Protein AF-A0A920JCA3-F1 (afdb_monomer)

pLDDT: mean 81.15, std 16.34, range [30.22, 95.12]

Secondary structure (DSSP, 8-state):
------STT---S--------TT--EE-SS-EES-TTGGG-HHHHHHHHHH-TT--TTTTT-----

Mean predicted aligned error: 7.57 Å

Sequence (66 aa):
MGRKKTVKYGPRIIDIDIVFFNNQIVNSKDLVIPHYDWSNRVFVVKPLCELFKEFNMQDYKLDFKK

Solvent-accessible surface area (backbone atoms only — not comparable to full-atom values): 4696 Å² total; per-residue (Å²): 140,80,90,74,90,73,62,90,92,47,94,67,99,75,85,89,80,69,51,73,55,91,92,54,76,43,88,54,99,89,48,49,29,54,31,92,63,46,89,82,33,62,88,52,45,53,59,48,52,71,72,33,97,75,68,58,74,66,83,70,67,65,80,76,85,121

Radius of gyration: 14.16 Å; Cα contacts (8 Å, |Δi|>4): 37; chains: 1; bounding box: 28×29×38 Å

Nearest PDB structures (foldseek):
  7kdr-assembly1_A  TM=7.936E-01  e=2.320E-04  Escherichia coli K-12
  3ilo-assembly1_A  TM=8.031E-01  e=3.918E-04  Escherichia coli K-12
  1tmm-assembly1_A  TM=8.185E-01  e=5.287E-04  Escherichia coli
  1im6-assembly1_A  TM=8.191E-01  e=9.625E-04  Escherichia coli
  3mco-assembly2_B  TM=7.591E-01  e=1.058E-02  Francisella tularensis subsp. holarctica LVS

Structure (mmCIF, N/CA/C/O backbone):
data_AF-A0A920JCA3-F1
#
_entry.id   AF-A0A920JCA3-F1
#
loop_
_atom_site.group_PDB
_atom_site.id
_atom_site.type_symbol
_atom_site.label_atom_id
_atom_site.label_alt_id
_atom_site.label_comp_id
_atom_site.label_asym_id
_atom_site.label_entity_id
_atom_site.label_seq_id
_atom_site.pdbx_PDB_ins_code
_atom_site.Cartn_x
_atom_site.Cartn_y
_atom_site.Cartn_z
_atom_site.occupancy
_atom_site.B_iso_or_equiv
_atom_site.auth_seq_id
_atom_site.auth_comp_id
_atom_site.auth_asym_id
_atom_site.auth_atom_id
_atom_site.pdbx_PDB_model_num
ATOM 1 N N . MET A 1 1 ? 3.373 16.999 -15.305 1.00 63.72 1 MET A N 1
ATOM 2 C CA . MET A 1 1 ? 3.486 15.524 -15.209 1.00 63.72 1 MET A CA 1
ATOM 3 C C . MET A 1 1 ? 2.094 14.933 -15.382 1.00 63.72 1 MET A C 1
ATOM 5 O O . MET A 1 1 ? 1.181 15.446 -14.755 1.00 63.72 1 MET A O 1
ATOM 9 N N . GLY A 1 2 ? 1.890 13.941 -16.255 1.00 75.88 2 GLY A N 1
ATOM 10 C CA . GLY A 1 2 ? 0.552 13.401 -16.533 1.00 75.88 2 GLY A CA 1
ATOM 11 C C . GLY A 1 2 ? 0.588 11.909 -16.849 1.00 75.88 2 GLY A C 1
ATOM 12 O O . GLY A 1 2 ? 1.425 11.462 -17.635 1.00 75.88 2 GLY A O 1
ATOM 13 N N . ARG A 1 3 ? -0.309 11.133 -16.228 1.00 77.94 3 ARG A N 1
ATOM 14 C CA . ARG A 1 3 ? -0.435 9.694 -16.483 1.00 77.94 3 ARG A CA 1
ATOM 15 C C . ARG A 1 3 ? -1.018 9.479 -17.880 1.00 77.94 3 ARG A C 1
ATOM 17 O O . ARG A 1 3 ? -2.194 9.742 -18.111 1.00 77.94 3 ARG A O 1
ATOM 24 N N . LYS A 1 4 ? -0.211 8.963 -18.806 1.00 82.50 4 LYS A N 1
ATOM 25 C CA . LYS A 1 4 ? -0.709 8.428 -20.080 1.00 82.50 4 LYS A CA 1
ATOM 26 C C . LYS A 1 4 ? -1.209 7.004 -19.840 1.00 82.50 4 LYS A C 1
ATOM 28 O O . LYS A 1 4 ? -0.513 6.214 -19.204 1.00 82.50 4 LYS A O 1
ATOM 33 N N . LYS A 1 5 ? -2.419 6.677 -20.306 1.00 78.44 5 LYS A N 1
ATOM 34 C CA . LYS A 1 5 ? -2.921 5.298 -20.247 1.00 78.4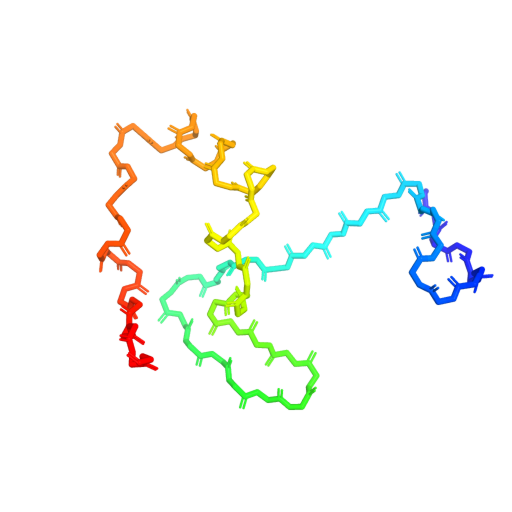4 5 LYS A CA 1
ATOM 35 C C . LYS A 1 5 ? -2.078 4.431 -21.183 1.00 78.44 5 LYS A C 1
ATOM 37 O O . LYS A 1 5 ? -2.027 4.685 -22.380 1.00 78.44 5 LYS A O 1
ATOM 42 N N . THR A 1 6 ? -1.413 3.437 -20.613 1.00 84.88 6 THR A N 1
ATOM 43 C CA . THR A 1 6 ? -0.672 2.388 -21.322 1.00 84.88 6 THR A CA 1
ATOM 44 C C . THR A 1 6 ? -1.309 1.035 -20.977 1.00 84.88 6 THR A C 1
ATOM 46 O O . THR A 1 6 ? -2.509 0.969 -20.698 1.00 84.88 6 THR A O 1
ATOM 49 N N . VAL A 1 7 ? -0.537 -0.051 -20.988 1.00 88.62 7 VAL A N 1
ATOM 50 C CA . VAL A 1 7 ? -0.996 -1.382 -20.573 1.00 88.62 7 VAL A CA 1
ATOM 51 C C . VAL A 1 7 ? -1.283 -1.447 -19.066 1.00 88.62 7 VAL A C 1
ATOM 53 O O . VAL A 1 7 ? -0.677 -0.732 -18.262 1.00 88.62 7 VAL A O 1
ATOM 56 N N . LYS A 1 8 ? -2.213 -2.321 -18.659 1.00 84.81 8 LYS A N 1
ATOM 57 C CA . LYS A 1 8 ? -2.506 -2.583 -17.239 1.00 84.81 8 LYS A CA 1
ATOM 58 C C . LYS A 1 8 ? -1.221 -3.055 -16.539 1.00 84.81 8 LYS A C 1
ATOM 60 O O . LYS A 1 8 ? -0.543 -3.934 -17.052 1.00 84.81 8 LYS A O 1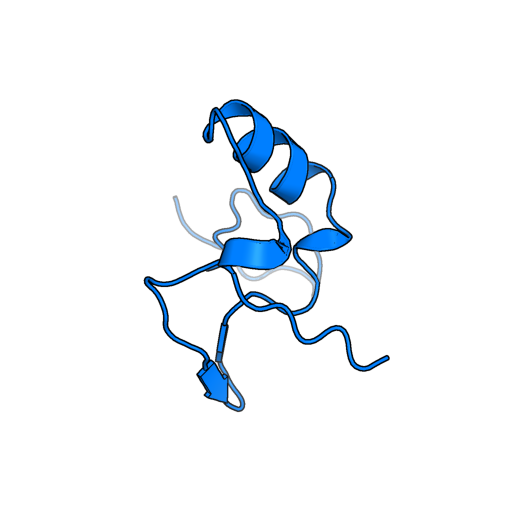
ATOM 65 N N . TYR A 1 9 ? -0.887 -2.444 -15.398 1.00 83.56 9 TYR A N 1
ATOM 66 C CA . TYR A 1 9 ? 0.381 -2.638 -14.662 1.00 83.56 9 TYR A CA 1
ATOM 67 C C . TYR A 1 9 ? 1.662 -2.284 -15.431 1.00 83.56 9 TYR A C 1
ATOM 69 O O . TYR A 1 9 ? 2.759 -2.620 -14.991 1.00 83.56 9 TYR A O 1
ATOM 77 N N . GLY A 1 10 ? 1.539 -1.566 -16.547 1.00 87.81 10 GLY A N 1
ATOM 78 C CA . GLY A 1 10 ? 2.684 -1.065 -17.284 1.00 87.81 10 GLY A CA 1
ATOM 79 C C . GLY A 1 10 ? 3.513 -0.051 -16.489 1.00 87.81 10 GLY A C 1
ATOM 80 O O . GLY A 1 10 ? 3.060 0.493 -15.468 1.00 87.81 10 GLY A O 1
ATOM 81 N N . PRO A 1 11 ? 4.727 0.240 -16.978 1.00 88.94 11 PRO A N 1
ATOM 82 C CA . PRO A 1 11 ? 5.567 1.282 -16.413 1.00 88.94 11 PRO A CA 1
ATOM 83 C C . PRO A 1 11 ? 4.836 2.628 -16.440 1.00 88.94 11 PRO A C 1
ATOM 85 O O . PRO A 1 11 ? 4.106 2.957 -17.380 1.00 88.94 11 PRO A O 1
ATOM 88 N N . ARG A 1 12 ? 5.041 3.411 -15.382 1.00 89.12 12 ARG A N 1
ATOM 89 C CA . ARG A 1 12 ? 4.455 4.738 -15.194 1.00 89.12 12 ARG A CA 1
ATOM 90 C C . ARG A 1 12 ? 5.527 5.697 -14.705 1.00 89.12 12 ARG A C 1
ATOM 92 O O . ARG A 1 12 ? 6.393 5.303 -13.936 1.00 89.12 12 ARG A O 1
ATOM 99 N N . ILE A 1 13 ? 5.457 6.944 -15.173 1.00 90.00 13 ILE A N 1
ATOM 100 C CA . ILE A 1 13 ? 6.416 7.998 -14.803 1.00 90.00 13 ILE A CA 1
ATOM 101 C C . ILE A 1 13 ? 6.319 8.308 -13.303 1.00 90.00 13 ILE A C 1
ATOM 103 O O . ILE A 1 13 ? 7.328 8.569 -12.663 1.00 90.00 13 ILE A O 1
ATOM 107 N N . ILE A 1 14 ? 5.104 8.276 -12.751 1.00 89.75 14 ILE A N 1
ATOM 108 C CA . ILE A 1 14 ? 4.838 8.489 -11.329 1.00 89.75 14 ILE A CA 1
ATOM 109 C C . ILE A 1 14 ? 3.593 7.706 -10.906 1.00 89.75 14 ILE A C 1
ATOM 111 O O . ILE A 1 14 ? 2.670 7.517 -11.710 1.00 89.75 14 ILE A O 1
ATOM 115 N N . ASP A 1 15 ? 3.586 7.265 -9.652 1.00 89.50 15 ASP A N 1
ATOM 116 C CA . ASP A 1 15 ? 2.446 6.665 -8.965 1.00 89.50 15 ASP A CA 1
ATOM 117 C C . ASP A 1 15 ? 2.287 7.303 -7.594 1.00 89.50 15 ASP A C 1
ATOM 119 O O . ASP A 1 15 ? 3.283 7.554 -6.919 1.00 89.50 15 ASP A O 1
ATOM 123 N N . ILE A 1 16 ? 1.049 7.588 -7.207 1.00 91.56 16 ILE A N 1
ATOM 124 C CA . ILE A 1 16 ? 0.735 8.216 -5.926 1.00 91.56 16 ILE A CA 1
ATOM 125 C C . ILE A 1 16 ? -0.365 7.380 -5.286 1.00 91.56 16 ILE A C 1
ATOM 127 O O . ILE A 1 16 ? -1.483 7.347 -5.797 1.00 91.56 16 ILE A O 1
ATOM 131 N N . ASP A 1 17 ? -0.029 6.735 -4.172 1.00 92.69 17 ASP A N 1
ATOM 132 C CA . ASP A 1 17 ? -0.940 5.916 -3.377 1.00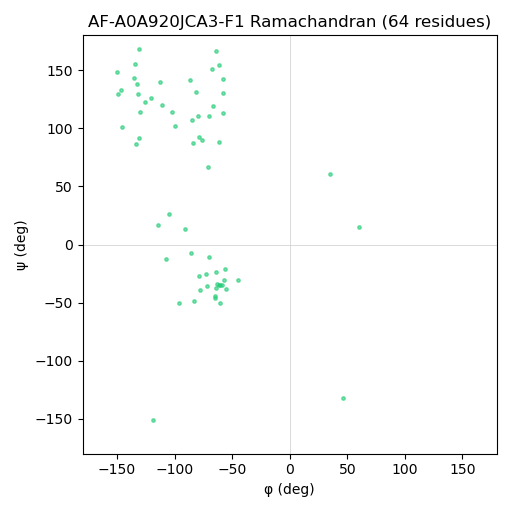 92.69 17 ASP A CA 1
ATOM 133 C C . ASP A 1 17 ? -1.192 6.584 -2.019 1.00 92.69 17 ASP A C 1
ATOM 135 O O . ASP A 1 17 ? -0.270 7.096 -1.379 1.00 92.69 17 ASP A O 1
ATOM 139 N N . ILE A 1 18 ? -2.440 6.545 -1.548 1.00 94.25 18 ILE A N 1
ATOM 140 C CA . ILE A 1 18 ? -2.777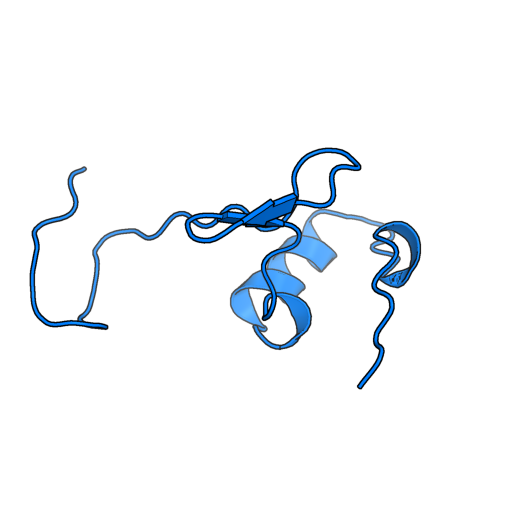 6.935 -0.175 1.00 94.25 18 ILE A CA 1
ATOM 141 C C . ILE A 1 18 ? -2.547 5.715 0.717 1.00 94.25 18 ILE A C 1
ATOM 143 O O . ILE A 1 18 ? -3.318 4.760 0.671 1.00 94.25 18 ILE A O 1
ATOM 147 N N . VAL A 1 19 ? -1.484 5.742 1.524 1.00 92.56 19 VAL A N 1
ATOM 148 C CA . VAL A 1 19 ? -1.165 4.644 2.453 1.00 92.56 19 VAL A CA 1
ATOM 149 C C . VAL A 1 19 ? -1.954 4.774 3.756 1.00 92.56 19 VAL A C 1
ATOM 151 O O . VAL A 1 19 ? -2.598 3.815 4.173 1.00 92.56 19 VAL A O 1
ATOM 154 N N . PHE A 1 20 ? -1.950 5.967 4.356 1.00 91.88 20 PHE A N 1
ATOM 155 C CA . PHE A 1 20 ? -2.679 6.313 5.578 1.00 91.88 20 PHE A CA 1
ATOM 156 C C . PHE A 1 20 ? -3.381 7.660 5.405 1.00 91.88 20 PHE A C 1
ATOM 158 O O . PHE A 1 20 ? -2.932 8.501 4.623 1.00 91.88 20 PHE A O 1
ATOM 165 N N . PHE A 1 21 ? -4.456 7.884 6.161 1.00 92.31 21 PHE A N 1
ATOM 166 C CA . PHE A 1 21 ? -5.149 9.169 6.196 1.00 92.31 21 PHE A CA 1
ATOM 167 C C . PHE A 1 21 ? -5.701 9.441 7.595 1.00 92.31 21 PHE A C 1
ATOM 169 O O . PHE A 1 21 ? -6.736 8.896 7.988 1.00 92.31 21 PHE A O 1
ATOM 176 N N . ASN A 1 22 ? -4.992 10.282 8.354 1.00 88.25 22 ASN A N 1
ATOM 177 C CA . ASN A 1 22 ? -5.254 10.520 9.776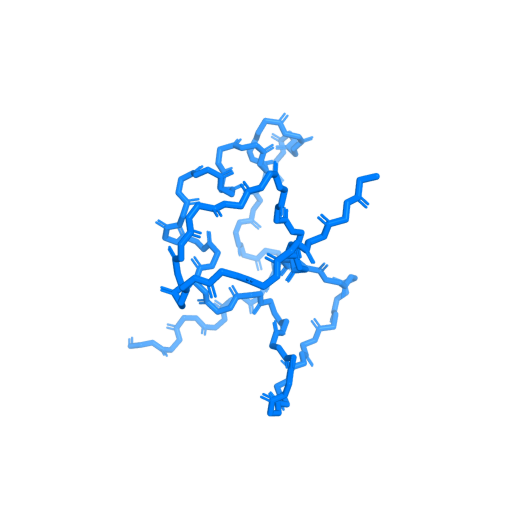 1.00 88.25 22 ASN A CA 1
ATOM 178 C C . ASN A 1 22 ? -5.449 9.179 10.520 1.00 88.25 22 ASN A C 1
ATOM 180 O O . ASN A 1 22 ? -4.686 8.239 10.313 1.00 88.25 22 ASN A O 1
ATOM 184 N N . ASN A 1 23 ? -6.499 9.070 11.334 1.00 84.94 23 ASN A N 1
ATOM 185 C CA . ASN A 1 23 ? -6.899 7.845 12.031 1.00 84.94 23 ASN A CA 1
ATOM 186 C C . ASN A 1 23 ? -8.129 7.193 11.375 1.00 84.94 23 ASN A C 1
ATOM 188 O O . ASN A 1 23 ? -8.923 6.544 12.056 1.00 84.94 23 ASN A O 1
ATOM 192 N N . GLN A 1 24 ? -8.344 7.419 10.074 1.00 87.94 24 GLN A N 1
ATOM 193 C CA . GLN A 1 24 ? -9.504 6.880 9.371 1.00 87.94 24 GLN A CA 1
ATOM 194 C C . GLN A 1 24 ? -9.242 5.469 8.850 1.00 87.94 24 GLN A C 1
ATOM 196 O O . GLN A 1 24 ? -8.173 5.167 8.321 1.00 87.94 24 GLN A O 1
ATOM 201 N N . ILE A 1 25 ? -10.278 4.635 8.942 1.00 92.00 25 ILE A N 1
ATOM 202 C CA . ILE A 1 25 ? -10.360 3.348 8.259 1.00 92.00 25 ILE A CA 1
ATOM 203 C C . ILE A 1 25 ? -11.448 3.485 7.197 1.00 92.00 25 ILE A C 1
ATOM 205 O O . ILE A 1 25 ? -12.599 3.783 7.516 1.00 92.00 25 ILE A O 1
ATOM 209 N N . VAL A 1 26 ? -11.080 3.287 5.935 1.00 94.31 26 VAL A N 1
ATOM 210 C CA . VAL A 1 26 ? -11.991 3.372 4.789 1.00 94.31 26 VAL A CA 1
ATOM 211 C C . VAL A 1 26 ? -11.988 2.027 4.083 1.00 94.31 26 VAL A C 1
ATOM 213 O O . VAL A 1 26 ? -10.933 1.531 3.704 1.00 94.31 26 VAL A O 1
ATOM 216 N N . ASN A 1 27 ? -13.167 1.443 3.885 1.00 94.75 27 ASN A N 1
ATOM 217 C CA . ASN A 1 27 ? -13.344 0.232 3.091 1.00 94.75 27 ASN A CA 1
ATOM 218 C C . ASN A 1 27 ? -14.486 0.453 2.097 1.00 94.75 27 ASN A C 1
ATOM 220 O O . ASN A 1 27 ? -15.659 0.272 2.419 1.00 94.75 27 ASN A O 1
ATOM 224 N N . SER A 1 28 ? -14.134 0.916 0.904 1.00 95.12 28 SER A N 1
ATOM 225 C CA . SER A 1 28 ? -15.073 1.180 -0.182 1.00 95.12 28 SER A CA 1
ATOM 226 C C . SER A 1 28 ? -14.575 0.544 -1.477 1.00 95.12 28 SER A C 1
ATOM 228 O O . SER A 1 28 ? -13.42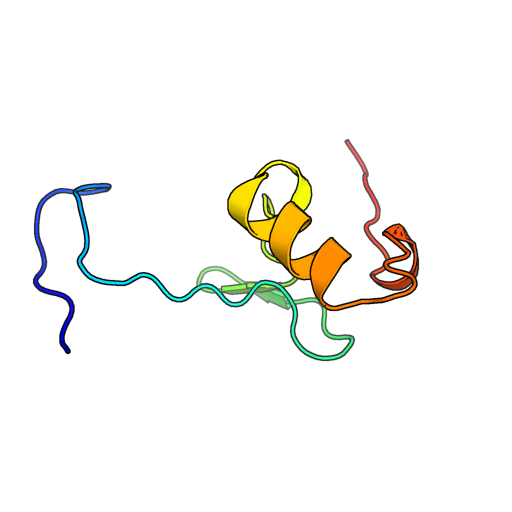4 0.121 -1.573 1.00 95.12 28 SER A O 1
ATOM 230 N N . LYS A 1 29 ? -15.436 0.498 -2.497 1.00 93.75 29 LYS A N 1
ATOM 231 C CA . LYS A 1 29 ? -15.097 -0.089 -3.800 1.00 93.75 29 LYS A CA 1
ATOM 232 C C . LYS A 1 29 ? -13.895 0.589 -4.471 1.00 93.75 29 LYS A C 1
ATOM 234 O O . LYS A 1 29 ? -13.121 -0.091 -5.139 1.00 93.75 29 LYS A O 1
ATOM 239 N N . ASP A 1 30 ? -13.750 1.899 -4.283 1.00 94.44 30 ASP A N 1
ATOM 240 C CA . ASP A 1 30 ? -12.761 2.711 -4.999 1.00 94.44 30 ASP A CA 1
ATOM 241 C C . ASP A 1 30 ? -11.581 3.150 -4.115 1.00 94.44 30 ASP A C 1
ATOM 243 O O . ASP A 1 30 ? -10.570 3.625 -4.631 1.00 94.44 30 ASP A O 1
ATOM 247 N N . LEU A 1 31 ? -11.684 2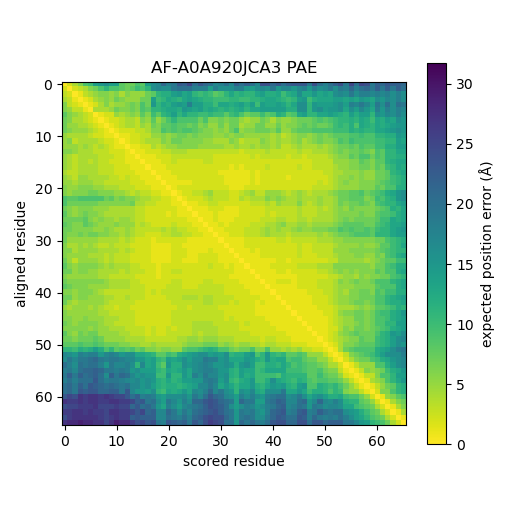.989 -2.790 1.00 95.06 31 LEU A N 1
ATOM 248 C CA . LEU A 1 31 ? -10.670 3.429 -1.832 1.00 95.06 31 LEU A CA 1
ATOM 249 C C . LEU A 1 31 ? -10.637 2.528 -0.595 1.00 95.06 31 LEU A C 1
ATOM 251 O O . LEU A 1 31 ? -11.667 2.315 0.054 1.00 95.06 31 LEU A O 1
ATOM 255 N N . VAL A 1 32 ? -9.431 2.074 -0.247 1.00 95.00 32 VAL A N 1
ATOM 256 C CA . VAL A 1 32 ? -9.143 1.311 0.970 1.00 95.00 32 VAL A CA 1
ATOM 257 C C . VAL A 1 32 ? -8.017 2.001 1.736 1.00 95.00 32 VAL A C 1
ATOM 259 O O . VAL A 1 32 ? -6.936 2.204 1.185 1.00 95.00 32 VAL A O 1
ATOM 262 N N . ILE A 1 33 ? -8.279 2.365 2.991 1.00 94.25 33 ILE A N 1
ATOM 263 C CA . ILE A 1 33 ? -7.318 2.993 3.905 1.00 94.25 33 ILE A CA 1
ATOM 264 C C . ILE A 1 33 ? -7.370 2.248 5.249 1.00 94.25 33 ILE A C 1
ATOM 266 O O . ILE A 1 33 ? -8.466 2.108 5.796 1.00 94.25 33 ILE A O 1
ATOM 270 N N . PRO A 1 34 ? -6.228 1.813 5.814 1.00 92.50 34 PRO A N 1
ATOM 271 C CA . PRO A 1 34 ? -4.886 1.850 5.225 1.00 92.50 34 PRO A CA 1
ATOM 272 C C . PRO A 1 34 ? -4.779 1.030 3.931 1.00 92.50 34 PRO A C 1
ATOM 274 O O . PRO A 1 34 ? -5.541 0.084 3.737 1.00 92.50 34 PRO A O 1
ATOM 277 N N . HIS A 1 35 ? -3.844 1.370 3.039 1.00 92.75 35 HIS A N 1
ATOM 278 C CA . HIS A 1 35 ? -3.670 0.626 1.784 1.00 92.75 35 HIS A CA 1
ATOM 279 C C . HIS A 1 35 ? -3.383 -0.858 2.073 1.00 92.75 35 HIS A C 1
ATOM 281 O O . HIS A 1 35 ? -2.313 -1.192 2.563 1.00 92.75 35 HIS A O 1
ATOM 287 N N . TYR A 1 36 ? -4.291 -1.764 1.713 1.00 91.38 36 TYR A N 1
ATOM 288 C CA . TYR A 1 36 ? -4.313 -3.176 2.142 1.00 91.38 36 TYR A CA 1
ATOM 289 C C . TYR A 1 36 ? -2.977 -3.956 2.110 1.00 91.38 36 TYR A C 1
ATOM 291 O O . TYR A 1 36 ? -2.788 -4.870 2.904 1.00 91.38 36 TYR A O 1
ATOM 299 N N . ASP A 1 37 ? -2.060 -3.621 1.200 1.00 91.94 37 ASP A N 1
ATOM 300 C CA . ASP A 1 37 ? -0.780 -4.319 0.996 1.00 91.94 37 ASP A CA 1
ATOM 301 C C . ASP A 1 37 ? 0.459 -3.465 1.337 1.00 91.94 37 ASP A C 1
ATOM 303 O O . ASP A 1 37 ? 1.573 -3.758 0.911 1.00 91.94 37 ASP A O 1
ATOM 307 N N . TRP A 1 38 ? 0.298 -2.360 2.072 1.00 91.88 38 TRP A N 1
ATOM 308 C CA . TRP A 1 38 ? 1.410 -1.444 2.350 1.00 91.88 38 TRP A CA 1
ATOM 309 C C . TRP A 1 38 ? 2.553 -2.101 3.141 1.00 91.88 38 TRP A C 1
ATOM 311 O O . TRP A 1 38 ? 3.718 -1.805 2.884 1.00 91.88 38 TRP A O 1
ATOM 321 N N . SER A 1 39 ? 2.236 -3.017 4.060 1.00 89.06 39 SER A N 1
ATOM 322 C CA . SER A 1 39 ? 3.210 -3.659 4.954 1.00 89.06 39 SER A CA 1
ATOM 323 C C . SER A 1 39 ? 4.111 -4.675 4.252 1.00 89.06 39 SER A C 1
ATOM 325 O O . SER A 1 39 ? 5.233 -4.901 4.695 1.00 89.06 39 SER A O 1
ATOM 327 N N . ASN A 1 40 ? 3.662 -5.259 3.138 1.00 90.75 40 ASN A N 1
ATOM 328 C CA . ASN A 1 40 ? 4.465 -6.202 2.353 1.00 90.75 40 ASN A CA 1
ATOM 329 C C . ASN A 1 40 ? 5.372 -5.490 1.335 1.00 90.75 40 ASN A C 1
ATOM 331 O O . ASN A 1 40 ? 6.199 -6.121 0.674 1.00 90.75 40 ASN A O 1
ATOM 335 N N . ARG A 1 41 ? 5.226 -4.168 1.177 1.00 91.19 41 ARG A N 1
ATOM 336 C CA . ARG A 1 41 ? 5.951 -3.371 0.183 1.00 91.19 41 ARG A CA 1
ATOM 337 C C . ARG A 1 41 ? 7.129 -2.662 0.829 1.00 91.19 41 ARG A C 1
ATOM 339 O O . ARG A 1 41 ? 6.985 -1.602 1.430 1.00 91.19 41 ARG A O 1
ATOM 346 N N . VAL A 1 42 ? 8.329 -3.202 0.626 1.00 91.12 42 VAL A N 1
ATOM 347 C CA . VAL A 1 42 ? 9.578 -2.639 1.177 1.00 91.12 42 VAL A CA 1
ATOM 348 C C . VAL A 1 42 ? 9.777 -1.170 0.789 1.00 91.12 42 VAL A C 1
ATOM 350 O O . VAL A 1 42 ? 10.206 -0.373 1.616 1.00 91.12 42 VAL A O 1
ATOM 353 N N . PHE A 1 43 ? 9.417 -0.787 -0.439 1.00 91.06 43 PHE A N 1
ATOM 354 C CA . PHE A 1 43 ? 9.521 0.599 -0.914 1.00 91.06 43 PHE A CA 1
ATOM 355 C C . PHE A 1 43 ? 8.510 1.560 -0.266 1.00 91.06 43 PHE A C 1
ATOM 357 O O . PHE A 1 43 ? 8.634 2.765 -0.445 1.00 91.06 43 PHE A O 1
ATOM 364 N N . VAL A 1 44 ? 7.523 1.044 0.471 1.00 90.62 44 VAL A N 1
ATOM 365 C CA . VAL A 1 44 ? 6.618 1.832 1.318 1.00 90.62 44 VAL A CA 1
ATOM 366 C C . VAL A 1 44 ? 7.136 1.835 2.754 1.00 90.62 44 VAL A C 1
ATOM 368 O O . VAL A 1 44 ? 7.305 2.896 3.343 1.00 90.62 44 VAL A O 1
ATOM 371 N N . VAL A 1 45 ? 7.450 0.658 3.302 1.00 88.38 45 VAL A N 1
ATOM 372 C CA . VAL A 1 45 ? 7.865 0.501 4.706 1.00 88.38 45 VAL A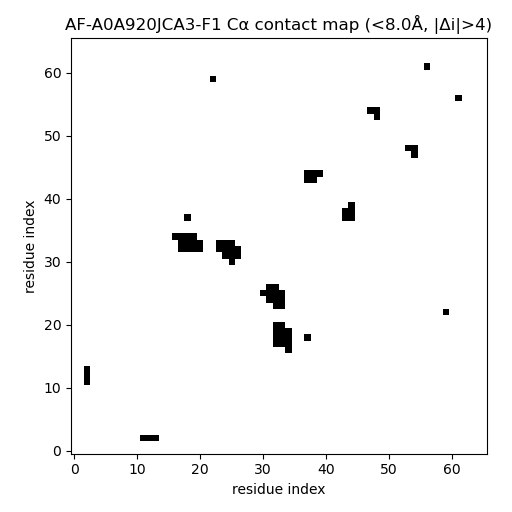 CA 1
ATOM 373 C C . VAL A 1 45 ? 9.195 1.192 5.000 1.00 88.38 45 VAL A C 1
ATOM 375 O O . VAL A 1 45 ? 9.296 1.906 5.992 1.00 88.38 45 VAL A O 1
ATOM 378 N N . LYS A 1 46 ? 10.212 1.025 4.146 1.00 88.81 46 LYS A N 1
ATOM 379 C CA . LYS A 1 46 ? 11.548 1.582 4.403 1.00 88.81 46 LYS A CA 1
ATOM 380 C C . LYS A 1 46 ? 11.525 3.118 4.531 1.00 88.81 46 LYS A C 1
ATOM 382 O O . LYS A 1 46 ? 12.000 3.601 5.555 1.00 88.81 46 LYS A O 1
ATOM 387 N N . PRO A 1 47 ? 10.925 3.886 3.597 1.00 89.75 47 PRO A N 1
ATOM 388 C CA . PRO A 1 47 ? 10.788 5.333 3.770 1.00 89.75 47 PRO A CA 1
ATOM 389 C C . PRO A 1 47 ? 9.973 5.741 5.003 1.00 89.75 47 PRO A C 1
ATOM 391 O O . PRO A 1 47 ? 10.287 6.746 5.631 1.00 89.75 47 PRO A O 1
ATOM 394 N N . LEU A 1 48 ? 8.942 4.973 5.380 1.00 86.75 48 LEU A N 1
ATOM 395 C CA . LEU A 1 48 ? 8.165 5.248 6.596 1.00 86.75 48 LEU A CA 1
ATOM 396 C C . LEU A 1 48 ? 9.023 5.093 7.858 1.00 86.75 48 LEU A C 1
ATOM 398 O O . LEU A 1 48 ? 8.990 5.966 8.720 1.00 86.75 48 LEU A O 1
ATOM 402 N N . CYS A 1 49 ? 9.829 4.034 7.949 1.00 85.25 49 CYS A N 1
ATOM 403 C CA . CYS A 1 49 ? 10.778 3.839 9.048 1.00 85.25 49 CYS A CA 1
ATOM 404 C C . CYS A 1 49 ? 11.862 4.927 9.100 1.00 85.25 49 CYS A C 1
ATOM 406 O O . CYS A 1 49 ? 12.317 5.279 10.181 1.00 85.25 49 CYS A O 1
ATOM 408 N N . GLU A 1 50 ? 12.292 5.452 7.950 1.00 86.50 50 GLU A N 1
ATOM 409 C CA . GLU A 1 50 ? 13.257 6.558 7.890 1.00 86.50 50 GLU A CA 1
ATOM 410 C C . GLU A 1 50 ? 12.633 7.890 8.337 1.00 86.50 50 GLU A C 1
ATOM 412 O O . GLU A 1 50 ? 13.301 8.704 8.975 1.00 86.50 50 GLU A O 1
ATOM 417 N N . LEU A 1 51 ? 11.354 8.113 8.021 1.00 84.94 51 LEU A N 1
ATOM 418 C CA . LEU A 1 51 ? 10.639 9.346 8.351 1.00 84.94 51 LEU A CA 1
ATOM 419 C C . LEU A 1 51 ? 10.190 9.395 9.819 1.00 84.94 51 LEU A C 1
ATOM 421 O O . LEU A 1 51 ? 10.246 10.451 10.451 1.00 84.94 51 LEU A O 1
ATOM 425 N N . PHE A 1 52 ? 9.735 8.267 10.367 1.00 81.31 52 PHE A N 1
ATOM 426 C CA . PHE A 1 52 ? 9.230 8.171 11.733 1.00 81.31 52 PHE A CA 1
ATOM 427 C C . PHE A 1 52 ? 10.277 7.541 12.652 1.00 81.31 52 PHE A C 1
ATOM 429 O O . PHE A 1 52 ? 10.587 6.358 12.550 1.00 81.31 52 PHE A O 1
ATOM 436 N N . LYS A 1 53 ? 10.779 8.339 13.601 1.00 66.94 53 LYS A N 1
ATOM 437 C CA . LYS A 1 53 ? 11.805 7.941 14.582 1.00 66.94 53 LYS A CA 1
ATOM 438 C C . LYS A 1 53 ? 11.392 6.726 15.433 1.00 66.94 53 LYS A C 1
ATOM 440 O O . LYS A 1 53 ? 12.247 5.941 15.824 1.00 66.94 53 LYS A O 1
ATOM 445 N N . GLU A 1 54 ? 10.089 6.576 15.671 1.00 63.94 54 GLU A N 1
ATOM 446 C CA . GLU A 1 54 ? 9.443 5.415 16.290 1.00 63.94 54 GLU A CA 1
ATOM 447 C C . GLU A 1 54 ? 8.214 5.045 15.448 1.00 63.94 54 GLU A C 1
ATOM 449 O O . GLU A 1 54 ? 7.108 5.531 15.673 1.00 63.94 54 GLU A O 1
ATOM 454 N N . PHE A 1 55 ? 8.405 4.231 14.408 1.00 63.66 55 PHE A N 1
ATOM 455 C CA . PHE A 1 55 ? 7.283 3.692 13.641 1.00 63.66 55 PHE A CA 1
ATOM 456 C C . PHE A 1 55 ? 6.731 2.443 14.338 1.00 63.66 55 PHE A C 1
ATOM 458 O O . PHE A 1 55 ? 7.144 1.319 14.046 1.00 63.66 55 PHE A O 1
ATOM 465 N N . ASN A 1 56 ? 5.794 2.623 15.271 1.00 61.34 56 ASN A N 1
ATOM 466 C CA . ASN A 1 56 ? 5.069 1.497 15.849 1.00 61.34 56 ASN A CA 1
ATOM 467 C C . ASN A 1 56 ? 3.967 1.055 14.886 1.00 61.34 56 ASN A C 1
ATOM 469 O O . ASN A 1 56 ? 2.945 1.713 14.710 1.00 61.34 56 ASN A O 1
ATOM 473 N N . MET A 1 57 ? 4.148 -0.125 14.298 1.00 59.00 57 MET A N 1
ATOM 474 C CA . MET A 1 57 ? 3.158 -0.766 13.424 1.00 59.00 57 MET A CA 1
ATOM 475 C C . MET A 1 57 ? 1.786 -0.951 14.113 1.00 59.00 57 MET A C 1
ATOM 477 O O . MET A 1 57 ? 0.763 -1.071 13.442 1.00 59.00 57 MET A O 1
ATOM 481 N N . GLN A 1 58 ? 1.770 -0.944 15.453 1.00 57.69 58 GLN A N 1
ATOM 482 C CA . GLN A 1 58 ? 0.589 -1.075 16.309 1.00 57.69 58 GLN A CA 1
ATOM 483 C C . GLN A 1 58 ? -0.235 0.220 16.434 1.00 57.69 58 GLN A C 1
ATOM 485 O O . GLN A 1 58 ? -1.454 0.135 16.593 1.00 57.69 58 GLN A O 1
ATOM 490 N N . ASP A 1 59 ? 0.380 1.402 16.290 1.00 58.69 59 ASP A N 1
ATOM 491 C CA . ASP A 1 59 ? -0.316 2.699 16.410 1.00 58.69 59 ASP A CA 1
ATOM 492 C C . ASP A 1 59 ? -1.369 2.889 15.311 1.00 58.69 59 ASP A C 1
ATOM 494 O O . ASP A 1 59 ? -2.367 3.590 15.482 1.00 58.69 59 ASP A O 1
ATOM 498 N N . TYR A 1 60 ? -1.188 2.183 14.195 1.00 59.09 60 TYR A N 1
ATOM 499 C CA . TYR A 1 60 ? -2.089 2.198 13.049 1.00 59.09 60 TYR A CA 1
ATOM 500 C C . TYR A 1 60 ? -3.182 1.122 13.108 1.00 59.09 60 TYR 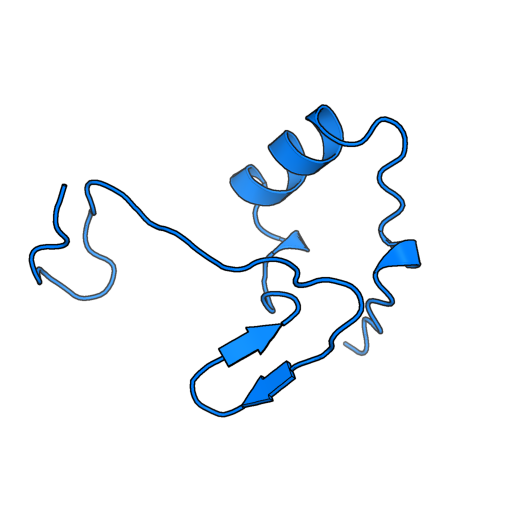A C 1
ATOM 502 O O . TYR A 1 60 ? -3.832 0.891 12.090 1.00 59.09 60 TYR A O 1
ATOM 510 N N . LYS A 1 61 ? -3.395 0.477 14.274 1.00 47.00 61 LYS A N 1
ATOM 511 C CA . LYS A 1 61 ? -4.423 -0.558 14.525 1.00 47.00 61 LYS A CA 1
ATOM 512 C C . LYS A 1 61 ? -4.657 -1.452 13.308 1.00 47.00 61 LYS A C 1
ATOM 514 O O . LYS A 1 61 ? -5.748 -1.519 12.744 1.00 47.00 61 LYS A O 1
ATOM 519 N N . LEU A 1 62 ? -3.600 -2.133 12.891 1.00 50.12 62 LEU A N 1
ATOM 520 C CA . LEU A 1 62 ? -3.723 -3.201 11.918 1.00 50.12 62 LEU A CA 1
ATOM 521 C C . LEU A 1 62 ? -4.221 -4.424 12.680 1.00 50.12 62 LEU A C 1
ATOM 523 O O . LEU A 1 62 ? -3.429 -5.177 13.244 1.00 50.12 62 LEU A O 1
ATOM 527 N N . ASP A 1 63 ? -5.539 -4.606 12.726 1.00 40.94 63 ASP A N 1
ATOM 528 C CA . ASP A 1 63 ? -6.111 -5.923 12.986 1.00 40.94 63 ASP A CA 1
ATOM 529 C C . ASP A 1 63 ? -5.654 -6.828 11.837 1.00 40.94 63 ASP A C 1
ATOM 531 O O . ASP A 1 63 ? -6.306 -6.952 10.798 1.00 40.94 63 ASP A O 1
ATOM 535 N N . PHE A 1 64 ? -4.486 -7.446 11.998 1.00 43.84 64 PHE A N 1
ATOM 536 C CA . PHE A 1 64 ? -4.049 -8.557 11.170 1.00 43.84 64 PHE A CA 1
ATOM 537 C C . PHE A 1 64 ? -4.899 -9.779 11.534 1.00 43.84 64 PHE A C 1
ATOM 539 O O . PHE A 1 64 ? -4.407 -10.758 12.083 1.00 43.84 64 PHE A O 1
ATOM 546 N N . LYS A 1 65 ? -6.202 -9.733 11.236 1.00 30.22 65 LYS A N 1
ATOM 547 C CA . LYS A 1 65 ? -6.979 -10.955 11.049 1.00 30.22 65 LYS A CA 1
ATOM 548 C C . LYS A 1 65 ? -6.625 -11.505 9.677 1.00 30.22 65 LYS A C 1
ATOM 550 O O . LYS A 1 65 ? -7.250 -11.170 8.671 1.00 30.22 65 LYS A O 1
ATOM 555 N N . LYS A 1 66 ? -5.596 -12.341 9.664 1.00 36.97 66 LYS A N 1
ATOM 556 C CA . LYS A 1 66 ? -5.448 -13.405 8.683 1.00 36.97 66 LYS A CA 1
ATOM 557 C C . LYS A 1 66 ? -5.266 -14.715 9.425 1.00 36.97 66 LYS A C 1
ATOM 559 O O . LYS A 1 66 ? -4.510 -14.702 10.418 1.00 36.97 66 LYS A O 1
#

Foldseek 3Di:
DDFDDDDDVDDTPDDDDQQADPLDADDDPVDGPNPPCQVVDCVNVVVVCVVDVDPDPPVNPPPPPD